Protein AF-T1G8A4-F1 (afdb_monomer)

Foldseek 3Di:
DDDWDPFPDQAAKGKIKDFDDPVVPDQDPVRDDDPDDRMDMDIDHHHHDDVPDDD

Structure (mmCIF, N/CA/C/O backbone):
data_AF-T1G8A4-F1
#
_entry.id   AF-T1G8A4-F1
#
loop_
_atom_site.group_PDB
_atom_site.id
_atom_site.type_symbol
_atom_site.label_atom_id
_atom_site.label_alt_id
_atom_site.label_comp_id
_atom_site.label_asym_id
_atom_site.label_entity_id
_atom_site.label_seq_id
_atom_site.pdbx_PDB_ins_code
_atom_site.Cartn_x
_atom_site.Cartn_y
_atom_site.Cartn_z
_atom_site.occupancy
_atom_site.B_iso_or_equiv
_atom_site.auth_seq_id
_atom_site.auth_comp_id
_atom_site.auth_asym_id
_atom_site.auth_atom_id
_atom_site.pdbx_PDB_model_num
ATOM 1 N N . TRP A 1 1 ? 10.558 -10.981 -5.997 1.00 81.50 1 TRP A N 1
ATOM 2 C CA . TRP A 1 1 ? 9.570 -10.105 -5.333 1.00 81.50 1 TRP A CA 1
ATOM 3 C C . TRP A 1 1 ? 10.171 -9.637 -4.019 1.00 81.50 1 TRP A C 1
ATOM 5 O O . TRP A 1 1 ? 10.761 -10.460 -3.337 1.00 81.50 1 TRP A O 1
ATOM 15 N N . SER A 1 2 ? 10.043 -8.357 -3.685 1.00 85.56 2 SER A N 1
ATOM 16 C CA . SER A 1 2 ? 10.345 -7.784 -2.379 1.00 85.56 2 SER A CA 1
ATOM 17 C C . SER A 1 2 ? 9.347 -8.280 -1.336 1.00 85.56 2 SER A C 1
ATOM 19 O O . SER A 1 2 ? 8.278 -8.812 -1.672 1.00 85.56 2 SER A O 1
ATOM 21 N N . SER A 1 3 ? 9.662 -8.027 -0.069 1.00 92.50 3 SER A N 1
ATOM 22 C CA . SER A 1 3 ? 8.681 -8.091 1.009 1.00 92.50 3 SER A CA 1
ATOM 23 C C . SER A 1 3 ? 7.481 -7.188 0.713 1.00 92.50 3 SE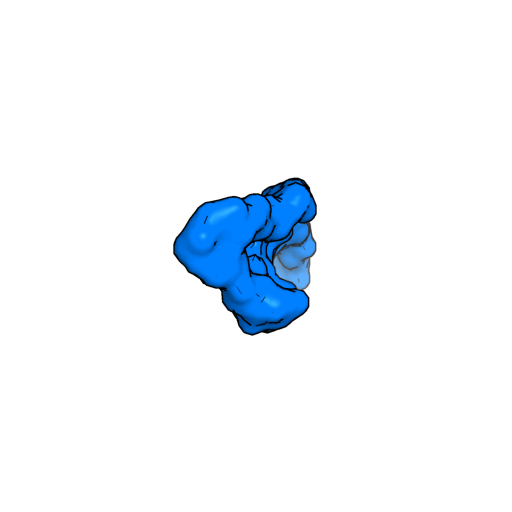R A C 1
ATOM 25 O O . SER A 1 3 ? 7.582 -6.202 -0.028 1.00 92.50 3 SER A O 1
ATOM 27 N N . TRP A 1 4 ? 6.335 -7.564 1.277 1.00 93.44 4 TRP A N 1
ATOM 28 C CA . TRP A 1 4 ? 5.141 -6.726 1.284 1.00 93.44 4 TRP A CA 1
ATOM 29 C C . TRP A 1 4 ? 5.406 -5.465 2.105 1.00 93.44 4 TRP A C 1
ATOM 31 O O . TRP A 1 4 ? 6.032 -5.537 3.161 1.00 93.44 4 TRP A O 1
ATOM 41 N N . THR A 1 5 ? 4.934 -4.319 1.624 1.00 95.12 5 THR A N 1
ATOM 42 C CA . THR A 1 5 ? 4.903 -3.091 2.414 1.00 95.12 5 THR A CA 1
ATOM 43 C C . THR A 1 5 ? 3.961 -3.273 3.605 1.00 95.12 5 THR A C 1
ATOM 45 O O . THR A 1 5 ? 3.068 -4.127 3.555 1.00 95.12 5 THR A O 1
ATOM 48 N N . PRO A 1 6 ? 4.084 -2.446 4.651 1.00 94.88 6 PRO A N 1
ATOM 49 C CA . PRO A 1 6 ? 3.033 -2.325 5.653 1.00 94.88 6 PRO A CA 1
ATOM 50 C C . PRO A 1 6 ? 1.660 -2.100 5.002 1.00 94.88 6 PRO A C 1
ATOM 52 O O . PRO A 1 6 ? 1.571 -1.611 3.865 1.00 94.88 6 PRO A O 1
ATOM 55 N N . CYS A 1 7 ? 0.600 -2.505 5.703 1.00 95.31 7 CYS A N 1
ATOM 56 C CA . CYS A 1 7 ? -0.758 -2.211 5.270 1.00 95.31 7 CYS A CA 1
ATOM 57 C C . CYS A 1 7 ? -0.940 -0.687 5.191 1.00 95.31 7 CYS A C 1
ATOM 59 O O . CYS A 1 7 ? -0.375 0.054 5.992 1.00 95.31 7 CYS A O 1
ATOM 61 N N . SER A 1 8 ? -1.701 -0.207 4.207 1.00 95.44 8 SER A N 1
ATOM 62 C CA . SER A 1 8 ? -1.969 1.228 4.034 1.00 95.44 8 SER A CA 1
ATOM 63 C C . SER A 1 8 ? -2.740 1.843 5.200 1.00 95.44 8 SER A C 1
ATOM 65 O O . SER A 1 8 ? -2.827 3.060 5.287 1.00 95.44 8 SER A O 1
ATOM 67 N N . VAL A 1 9 ? -3.317 0.993 6.046 1.00 93.56 9 VAL A N 1
ATOM 68 C CA . VAL A 1 9 ? -4.131 1.341 7.202 1.00 93.56 9 VAL A CA 1
ATOM 69 C C . VAL A 1 9 ? -3.531 0.684 8.435 1.00 93.56 9 VAL A C 1
ATOM 71 O O . VAL A 1 9 ? -2.853 -0.338 8.328 1.00 93.56 9 VAL A O 1
ATOM 74 N N . THR A 1 10 ? -3.804 1.249 9.602 1.00 92.56 10 THR A N 1
ATOM 75 C CA . THR A 1 10 ? -3.451 0.662 10.905 1.00 92.56 10 THR A CA 1
ATOM 76 C C . THR A 1 10 ? -4.633 -0.062 11.556 1.00 92.56 10 THR A C 1
ATOM 78 O O . THR A 1 10 ? -4.461 -0.747 12.564 1.00 92.56 10 THR A O 1
ATOM 81 N N . CYS A 1 11 ? -5.833 0.079 10.988 1.00 93.06 11 CYS A N 1
ATOM 82 C CA . CYS A 1 11 ? -7.049 -0.614 11.385 1.00 93.06 11 CYS A CA 1
ATOM 83 C C . CYS A 1 11 ? -7.952 -0.844 10.160 1.00 93.06 11 CYS A C 1
ATOM 85 O O . CYS A 1 11 ? -7.853 -0.139 9.162 1.00 93.06 11 CYS A O 1
ATOM 87 N N . GLY A 1 12 ? -8.852 -1.822 10.220 1.00 92.62 12 GLY A N 1
ATOM 88 C CA . GLY A 1 12 ? -9.811 -2.105 9.157 1.00 92.62 12 GLY A CA 1
ATOM 89 C C . GLY A 1 12 ? -9.178 -2.749 7.922 1.00 92.62 12 GLY A C 1
ATOM 90 O O . GLY A 1 12 ? -8.158 -3.436 7.994 1.00 92.62 12 GLY A O 1
ATOM 91 N N . GLN A 1 13 ? -9.829 -2.582 6.769 1.00 94.69 13 GLN A N 1
ATOM 92 C CA . GLN A 1 13 ? -9.363 -3.152 5.508 1.00 94.69 13 GLN A CA 1
ATOM 93 C C . GLN A 1 13 ? -8.519 -2.135 4.739 1.00 94.69 13 GLN A C 1
ATOM 95 O O . GLN A 1 13 ? -9.021 -1.093 4.324 1.00 94.69 13 GLN A O 1
ATOM 100 N N . GLY A 1 14 ? -7.277 -2.502 4.439 1.00 95.00 14 GLY A N 1
ATOM 101 C CA . GLY A 1 14 ? -6.366 -1.698 3.637 1.00 95.00 14 GLY A CA 1
ATOM 102 C C . GLY A 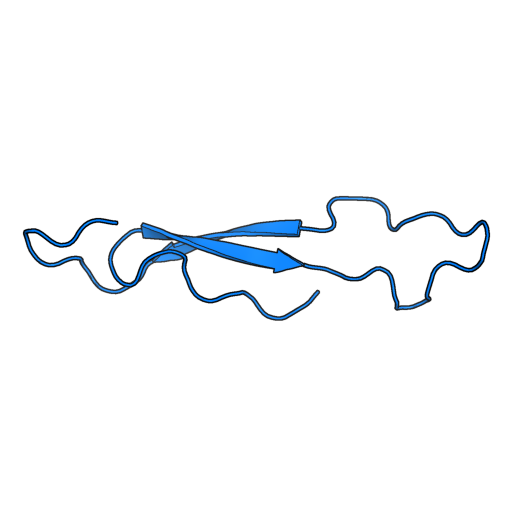1 14 ? -5.780 -2.442 2.450 1.00 95.00 14 GLY A C 1
ATOM 103 O O . GLY A 1 14 ? -6.262 -3.494 2.008 1.00 95.00 14 GLY A O 1
ATOM 104 N N . TRP A 1 15 ? -4.689 -1.883 1.939 1.00 95.69 15 TRP A N 1
ATOM 105 C CA . TRP A 1 15 ? -3.925 -2.445 0.838 1.00 95.69 15 TRP A CA 1
ATOM 106 C C . TRP A 1 15 ? -2.447 -2.549 1.180 1.00 95.69 15 TRP A C 1
ATOM 108 O O . TRP A 1 15 ? -1.873 -1.659 1.796 1.00 95.69 15 TRP A O 1
ATOM 118 N N . THR A 1 16 ? -1.817 -3.625 0.724 1.00 96.12 16 THR A N 1
ATOM 119 C CA . THR A 1 16 ? -0.366 -3.793 0.787 1.00 96.12 16 THR A CA 1
ATOM 120 C C . THR A 1 16 ? 0.180 -4.147 -0.586 1.00 96.12 16 THR A C 1
ATOM 122 O O . THR A 1 16 ? -0.478 -4.807 -1.406 1.00 96.12 16 THR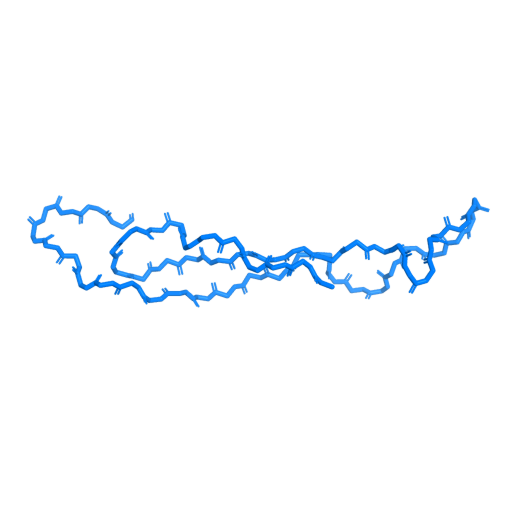 A O 1
ATOM 125 N N . ASN A 1 17 ? 1.400 -3.680 -0.836 1.00 94.94 17 ASN A N 1
ATOM 126 C CA . ASN A 1 17 ? 2.038 -3.707 -2.132 1.00 94.94 17 ASN A CA 1
ATOM 127 C C . ASN A 1 17 ? 3.352 -4.477 -2.015 1.00 94.94 17 ASN A C 1
ATOM 129 O O . ASN A 1 17 ? 4.044 -4.389 -1.008 1.00 94.94 17 ASN A O 1
ATOM 133 N N . ARG A 1 18 ? 3.751 -5.201 -3.053 1.00 93.44 18 ARG A N 1
ATOM 134 C CA . ARG A 1 18 ? 5.136 -5.661 -3.191 1.00 93.44 18 ARG A CA 1
ATOM 135 C C . ARG A 1 18 ? 5.591 -5.454 -4.613 1.00 93.44 18 ARG A C 1
ATOM 137 O O . ARG A 1 18 ? 4.789 -5.547 -5.544 1.00 93.44 18 ARG A O 1
ATOM 144 N N . LYS A 1 19 ? 6.877 -5.188 -4.780 1.00 88.69 19 LYS A N 1
ATOM 145 C CA . LYS A 1 19 ? 7.476 -4.981 -6.094 1.00 88.69 19 LYS A CA 1
ATOM 146 C C . LYS A 1 19 ? 8.348 -6.174 -6.435 1.00 88.69 19 LYS A C 1
ATOM 148 O O . LYS A 1 19 ? 8.812 -6.878 -5.547 1.00 88.69 19 LYS A O 1
ATOM 153 N N . ARG A 1 20 ? 8.577 -6.469 -7.701 1.00 85.81 20 ARG A N 1
ATOM 154 C CA . ARG A 1 20 ? 9.688 -7.333 -8.109 1.00 85.81 20 ARG A CA 1
ATOM 155 C C . ARG A 1 20 ? 10.619 -6.503 -8.958 1.00 85.81 20 ARG A C 1
ATOM 157 O O . ARG A 1 20 ? 10.170 -5.833 -9.877 1.00 85.81 20 ARG A O 1
ATOM 164 N N . SER A 1 21 ? 11.899 -6.588 -8.649 1.00 75.94 21 SER A N 1
ATOM 165 C CA . SER A 1 21 ? 12.921 -6.078 -9.539 1.00 75.94 21 SER A CA 1
ATOM 166 C C . SER A 1 21 ? 13.308 -7.176 -10.520 1.00 75.94 21 SER A C 1
ATOM 168 O O . SER A 1 21 ? 13.381 -8.355 -10.155 1.00 75.94 21 SER A O 1
ATOM 170 N N . CYS A 1 22 ? 13.513 -6.788 -11.771 1.00 71.25 22 CYS A N 1
ATOM 171 C CA . CYS A 1 22 ? 13.956 -7.662 -12.848 1.00 71.25 22 CYS A CA 1
ATOM 172 C C . CYS A 1 22 ? 15.469 -7.835 -12.817 1.00 71.25 22 CYS A C 1
ATOM 174 O O . CYS A 1 22 ? 16.130 -7.577 -13.805 1.00 71.25 22 CYS A O 1
ATOM 176 N N . ASP A 1 23 ? 16.017 -8.228 -11.670 1.00 69.56 23 ASP A N 1
ATOM 177 C CA . ASP A 1 23 ? 17.467 -8.202 -11.452 1.00 69.56 23 ASP A CA 1
ATOM 178 C C . ASP A 1 23 ? 18.097 -9.600 -11.411 1.00 69.56 23 ASP A C 1
ATOM 180 O O . ASP A 1 23 ? 19.275 -9.734 -11.090 1.00 69.56 23 ASP A O 1
ATOM 184 N N . ASN A 1 24 ? 17.331 -10.652 -11.723 1.00 63.97 24 ASN A N 1
ATOM 185 C CA . ASN A 1 24 ? 17.797 -12.037 -11.649 1.00 63.97 24 ASN A CA 1
ATOM 186 C C . ASN A 1 24 ? 17.359 -12.862 -12.878 1.00 63.97 24 ASN A C 1
ATOM 188 O O . ASN A 1 24 ? 16.390 -13.623 -12.772 1.00 63.97 24 ASN A O 1
ATOM 192 N N . PRO A 1 25 ? 18.034 -12.721 -14.037 1.00 65.81 25 PRO A N 1
ATOM 193 C CA . PRO A 1 25 ? 19.208 -11.874 -14.299 1.00 65.81 25 PRO A CA 1
ATOM 194 C C . PRO A 1 25 ? 18.830 -10.411 -14.587 1.00 65.81 25 PRO A C 1
ATOM 196 O O . PRO A 1 25 ? 17.720 -10.135 -15.042 1.00 65.81 25 PRO A O 1
ATOM 199 N N . LYS A 1 26 ? 19.747 -9.470 -14.323 1.00 64.00 26 LYS A N 1
ATOM 200 C CA . LYS A 1 26 ? 19.580 -8.069 -14.743 1.00 64.00 26 LYS A CA 1
ATOM 201 C C . LYS A 1 26 ? 19.445 -8.023 -16.270 1.00 64.00 26 LYS A C 1
ATOM 203 O O . LYS A 1 26 ? 20.236 -8.693 -16.935 1.00 64.00 26 LYS A O 1
ATOM 208 N N . PRO A 1 27 ? 18.493 -7.265 -16.846 1.00 63.62 27 PRO A N 1
ATOM 209 C CA . PRO A 1 27 ? 18.461 -7.068 -18.283 1.00 63.62 27 PRO A CA 1
ATOM 210 C C . PRO A 1 27 ? 19.766 -6.385 -18.688 1.00 63.62 27 PRO A C 1
ATOM 212 O O . PRO A 1 27 ? 20.094 -5.305 -18.196 1.00 63.62 27 PRO A O 1
ATOM 215 N N . GLU A 1 28 ? 20.531 -7.037 -19.559 1.00 67.88 28 GLU A N 1
ATOM 216 C CA . GLU A 1 28 ? 21.654 -6.390 -20.230 1.00 67.88 28 GLU A CA 1
ATOM 217 C C . GLU A 1 28 ? 21.128 -5.280 -21.150 1.00 67.88 28 GLU A C 1
ATOM 219 O O . GLU A 1 28 ? 19.923 -5.173 -21.388 1.00 67.88 28 GLU A O 1
ATOM 224 N N . VAL A 1 29 ? 22.002 -4.415 -21.662 1.00 56.97 29 VAL A N 1
ATOM 225 C CA . VAL A 1 29 ? 21.605 -3.377 -22.625 1.00 56.97 29 VAL A CA 1
ATOM 226 C C . VAL A 1 29 ? 20.991 -4.063 -23.858 1.00 56.97 29 VAL A C 1
ATOM 228 O O . V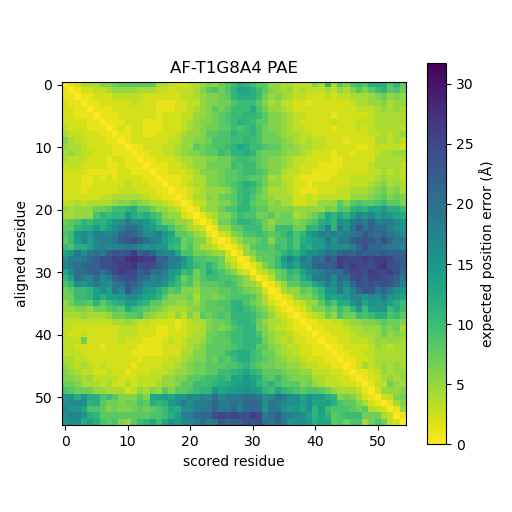AL A 1 29 ? 21.700 -4.694 -24.632 1.00 56.97 29 VAL A O 1
ATOM 231 N N . GLY A 1 30 ? 19.661 -3.983 -24.003 1.00 61.00 30 GLY A N 1
ATOM 232 C CA . GLY A 1 30 ? 18.878 -4.713 -25.019 1.00 61.00 30 GLY A CA 1
ATOM 233 C C . GLY A 1 30 ? 18.082 -5.926 -24.501 1.00 61.00 30 GLY A C 1
ATOM 234 O O . GLY A 1 30 ? 17.341 -6.544 -25.263 1.00 61.00 30 GLY A O 1
ATOM 235 N N . GLY A 1 31 ? 18.188 -6.261 -23.214 1.00 59.06 31 GLY A N 1
ATOM 236 C CA . GLY A 1 31 ? 17.421 -7.312 -22.549 1.00 59.06 31 GLY A CA 1
ATOM 237 C C . GLY A 1 31 ? 15.958 -6.921 -22.332 1.00 59.06 31 GLY A C 1
ATOM 238 O O . GLY A 1 31 ? 15.638 -5.792 -21.961 1.00 59.06 31 GLY A O 1
ATOM 239 N N . MET A 1 32 ? 15.042 -7.864 -22.554 1.00 59.00 32 MET A N 1
ATOM 240 C CA . MET A 1 32 ? 13.611 -7.635 -22.350 1.00 59.00 32 MET A CA 1
ATOM 241 C C . MET A 1 32 ? 13.298 -7.434 -20.860 1.00 59.00 32 MET A C 1
ATOM 243 O O . MET A 1 32 ? 13.675 -8.256 -20.024 1.00 59.00 32 MET A O 1
ATOM 247 N N . PHE A 1 33 ? 12.551 -6.375 -20.524 1.00 65.50 33 PHE A N 1
ATOM 248 C CA . PHE A 1 33 ? 11.935 -6.225 -19.199 1.00 65.50 33 PHE A CA 1
ATOM 249 C C . PHE A 1 33 ? 11.133 -7.488 -18.848 1.00 65.50 33 PHE A C 1
ATOM 251 O O . PHE A 1 33 ? 10.522 -8.095 -19.735 1.00 65.50 33 PHE A O 1
ATOM 258 N N . CYS A 1 34 ? 11.097 -7.900 -17.570 1.00 69.88 34 CYS A N 1
ATOM 259 C CA . CYS A 1 34 ? 10.340 -9.102 -17.212 1.00 69.88 34 CYS A CA 1
ATOM 260 C C . CYS A 1 34 ? 8.891 -8.971 -17.666 1.00 69.88 34 CYS A C 1
ATOM 262 O O . CYS A 1 34 ? 8.214 -7.982 -17.383 1.00 69.88 34 CYS A O 1
ATOM 264 N N . ARG A 1 35 ? 8.378 -10.029 -18.288 1.00 72.25 35 ARG A N 1
ATOM 265 C CA . ARG A 1 35 ? 6.971 -10.091 -18.669 1.00 72.25 35 ARG A CA 1
ATOM 266 C C . ARG A 1 35 ? 6.070 -10.056 -17.430 1.00 72.25 35 ARG A C 1
ATOM 268 O O . ARG A 1 35 ? 6.262 -10.818 -16.477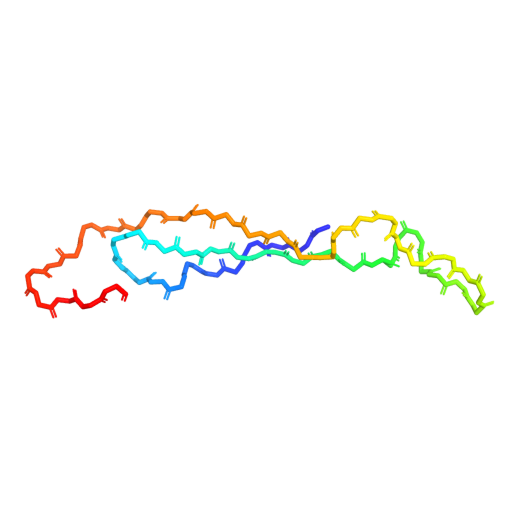 1.00 72.25 35 ARG A O 1
ATOM 275 N N . GLY A 1 36 ? 5.049 -9.201 -17.469 1.00 73.62 36 GLY A N 1
ATOM 276 C CA . GLY A 1 36 ? 4.016 -9.057 -16.436 1.00 73.62 36 GLY A CA 1
ATOM 277 C C . GLY A 1 36 ? 4.289 -7.936 -15.427 1.00 73.62 36 GLY A C 1
ATOM 278 O O . GLY A 1 36 ? 5.378 -7.378 -15.386 1.00 73.62 36 GLY A O 1
ATOM 279 N N . ARG A 1 37 ? 3.306 -7.634 -14.569 1.00 77.56 37 ARG A N 1
ATOM 280 C CA . ARG A 1 37 ? 3.368 -6.492 -13.638 1.00 77.56 37 ARG A CA 1
ATOM 281 C C . ARG A 1 37 ? 4.560 -6.579 -12.681 1.00 77.56 37 ARG A C 1
ATOM 283 O O . ARG A 1 37 ? 4.829 -7.628 -12.094 1.00 77.56 37 ARG A O 1
ATOM 290 N N . ASP A 1 38 ? 5.255 -5.468 -12.515 1.00 84.12 38 ASP A N 1
ATOM 291 C CA . ASP A 1 38 ? 6.337 -5.256 -11.553 1.00 84.12 38 ASP A CA 1
ATOM 292 C C . ASP A 1 38 ? 5.799 -5.002 -10.135 1.00 84.12 38 ASP A C 1
ATOM 294 O O . ASP A 1 38 ? 6.486 -5.289 -9.157 1.00 84.12 38 ASP A O 1
ATOM 298 N N . VAL A 1 39 ? 4.539 -4.567 -10.017 1.00 87.94 39 VAL A N 1
ATOM 299 C CA . VAL A 1 39 ? 3.840 -4.365 -8.741 1.00 87.94 39 VAL A CA 1
ATOM 300 C C . VAL A 1 39 ? 2.704 -5.369 -8.561 1.00 87.94 39 VAL A C 1
ATOM 302 O O . VAL A 1 39 ? 1.868 -5.577 -9.444 1.00 87.94 39 VAL A O 1
ATOM 305 N N . GLN A 1 40 ? 2.630 -5.948 -7.367 1.00 91.69 40 GLN A N 1
ATOM 306 C CA . GLN A 1 40 ? 1.468 -6.678 -6.876 1.00 91.69 40 GLN A CA 1
ATOM 307 C C . GLN A 1 40 ? 0.814 -5.913 -5.732 1.00 91.69 40 GLN A C 1
ATOM 309 O O . GLN A 1 40 ? 1.502 -5.396 -4.856 1.00 91.69 40 GLN A O 1
ATOM 314 N N . LYS A 1 41 ? -0.520 -5.885 -5.740 1.00 94.62 41 LYS A N 1
ATOM 315 C CA . LYS A 1 41 ? -1.361 -5.259 -4.720 1.00 94.62 41 LYS A CA 1
ATOM 316 C C . LYS A 1 41 ? -2.339 -6.301 -4.188 1.00 94.62 41 LYS A C 1
ATOM 318 O O . LYS A 1 41 ? -2.977 -6.991 -4.983 1.00 94.62 41 LYS A O 1
ATOM 323 N N . LYS A 1 42 ? -2.454 -6.422 -2.867 1.00 95.38 42 LYS A N 1
ATOM 324 C CA . LYS A 1 42 ? -3.430 -7.303 -2.207 1.00 95.38 42 LYS A CA 1
ATOM 325 C C . LYS A 1 42 ? -4.120 -6.576 -1.059 1.00 95.38 42 LYS A C 1
ATOM 327 O O . LYS A 1 42 ? -3.563 -5.626 -0.508 1.00 95.38 42 LYS A O 1
ATOM 332 N N . LYS A 1 43 ? -5.320 -7.035 -0.702 1.00 96.44 43 LYS A N 1
ATOM 333 C CA . LYS A 1 43 ? -6.013 -6.570 0.503 1.00 96.44 43 LYS A CA 1
ATOM 334 C C . LYS A 1 43 ? -5.266 -7.057 1.745 1.00 96.44 43 LYS A C 1
ATOM 336 O O . LYS A 1 43 ? -4.743 -8.174 1.753 1.00 96.44 43 LYS A O 1
ATOM 341 N N . CYS A 1 44 ? -5.226 -6.217 2.764 1.00 95.25 44 CYS A N 1
ATOM 342 C CA . CYS A 1 44 ? -4.807 -6.571 4.116 1.00 95.25 44 CYS A CA 1
ATOM 343 C C . CYS A 1 44 ? -5.919 -6.191 5.091 1.00 95.25 44 CYS A C 1
ATOM 345 O O . CYS A 1 44 ? -6.734 -5.314 4.799 1.00 95.25 44 CYS A O 1
ATOM 347 N N . TYR A 1 45 ? -5.965 -6.902 6.210 1.00 94.31 45 TYR A N 1
ATOM 348 C CA . TYR A 1 45 ? -6.974 -6.741 7.244 1.00 94.31 45 TYR A CA 1
ATOM 349 C C . TYR A 1 45 ? -6.230 -6.557 8.558 1.00 94.31 45 TYR A C 1
ATOM 351 O O . TYR A 1 45 ? -5.583 -7.490 9.031 1.00 94.31 45 TYR A O 1
ATOM 359 N N . GLU A 1 46 ? -6.276 -5.340 9.080 1.00 93.69 46 GLU A N 1
ATOM 360 C CA . GLU A 1 46 ? -5.721 -4.998 10.384 1.00 93.69 46 GLU A CA 1
ATOM 361 C C . GLU A 1 46 ? -6.782 -5.168 11.473 1.00 93.69 46 GLU A C 1
ATOM 363 O O . GLU A 1 46 ? -7.913 -5.603 11.220 1.00 93.69 46 GLU A O 1
ATOM 368 N N . ARG A 1 47 ? -6.416 -4.815 12.708 1.00 93.12 47 ARG A N 1
ATOM 369 C CA . ARG A 1 47 ? -7.356 -4.762 13.833 1.00 93.12 47 ARG A CA 1
ATOM 370 C C . ARG A 1 47 ? -8.615 -3.971 13.467 1.00 93.12 47 ARG A C 1
ATOM 3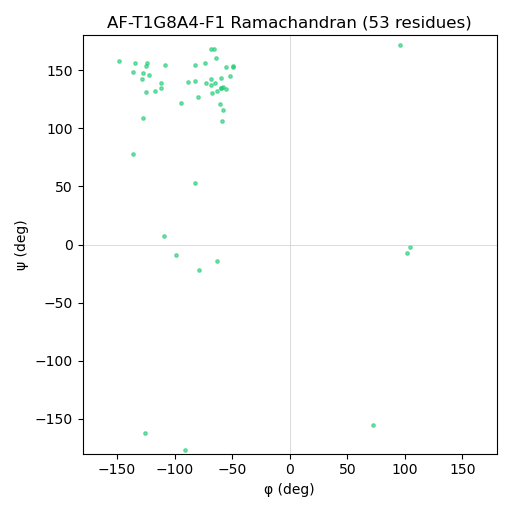72 O O . ARG A 1 47 ? -8.566 -3.051 12.658 1.00 93.12 47 ARG A O 1
ATOM 379 N N . MET A 1 48 ? -9.739 -4.268 14.108 1.00 90.75 48 MET A N 1
ATOM 380 C CA . MET A 1 48 ? -10.954 -3.474 13.918 1.00 90.75 48 MET A CA 1
ATOM 381 C C . MET A 1 48 ? -10.696 -2.000 14.275 1.00 90.75 48 MET A C 1
ATOM 383 O O . MET A 1 48 ? -10.051 -1.712 15.287 1.00 90.75 48 MET A O 1
ATOM 387 N N . CYS A 1 49 ? -11.182 -1.080 13.440 1.00 91.81 49 CYS A N 1
ATOM 388 C CA . CYS A 1 49 ? -11.129 0.347 13.743 1.00 91.81 49 CYS A CA 1
ATOM 389 C C . CYS A 1 49 ? -12.051 0.665 14.914 1.00 91.81 49 CYS A 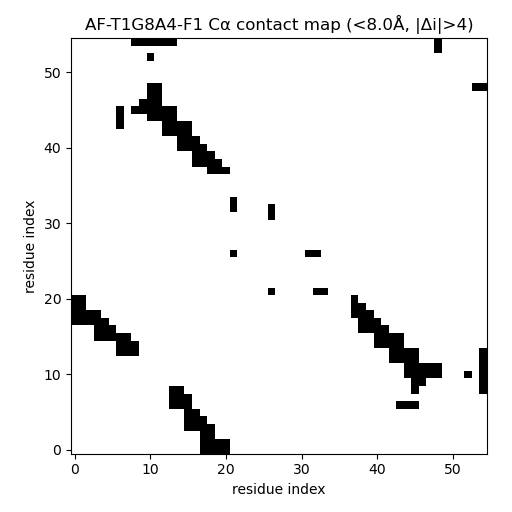C 1
ATOM 391 O O . CYS A 1 49 ? -13.183 0.172 14.972 1.00 91.81 49 CYS A O 1
ATOM 393 N N . LEU A 1 50 ? -11.570 1.494 15.838 1.00 90.19 50 LEU A N 1
ATOM 394 C CA . LEU A 1 50 ? -12.428 2.066 16.863 1.00 90.19 50 LEU A CA 1
ATOM 395 C C . LEU A 1 50 ? -13.317 3.136 16.224 1.00 90.19 50 LEU A C 1
ATOM 397 O O . LEU A 1 50 ? -13.001 3.693 15.171 1.00 90.19 50 LEU A O 1
ATOM 401 N N . HIS A 1 51 ? -14.457 3.407 16.851 1.00 83.06 51 HIS A N 1
ATOM 402 C CA . HIS A 1 51 ? -15.396 4.403 16.353 1.00 83.06 51 HIS A CA 1
ATOM 403 C C . HIS A 1 51 ? -14.695 5.769 16.239 1.00 83.06 51 HIS A C 1
ATOM 405 O O . HIS A 1 51 ? -14.250 6.317 17.245 1.00 83.06 51 HIS A O 1
ATOM 411 N N . GLY A 1 52 ? -14.574 6.291 15.015 1.00 80.00 52 GLY A N 1
ATOM 412 C CA . GLY A 1 52 ? -13.884 7.552 14.720 1.00 80.00 52 GLY A CA 1
ATOM 413 C C . GLY A 1 52 ? -12.466 7.423 14.144 1.00 80.00 52 GLY A C 1
ATOM 414 O O . GLY A 1 52 ? -11.916 8.434 13.714 1.00 80.00 52 GLY A O 1
ATOM 415 N N . GLU A 1 53 ? -11.877 6.223 14.068 1.00 78.19 53 GLU A N 1
ATOM 416 C CA . GLU A 1 53 ? -10.653 5.998 13.282 1.00 78.19 53 GLU A CA 1
ATOM 417 C C . GLU A 1 53 ? -11.007 5.842 11.793 1.00 78.19 53 GLU A C 1
ATOM 419 O O . GLU 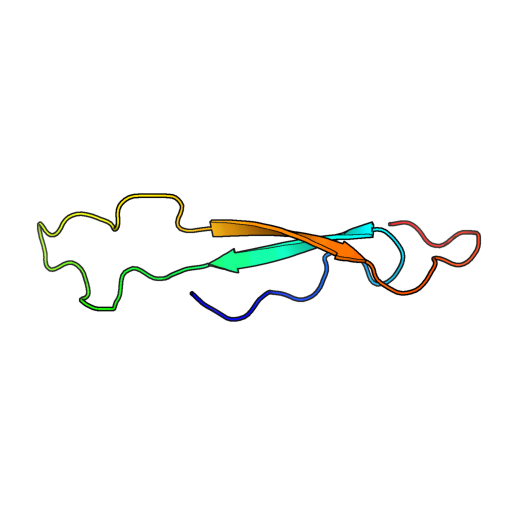A 1 53 ? -11.866 5.037 11.427 1.00 78.19 53 GLU A O 1
ATOM 424 N N . MET A 1 54 ? -10.359 6.628 10.929 1.00 67.94 54 MET A N 1
ATOM 425 C CA . MET A 1 54 ? -10.503 6.508 9.475 1.00 67.94 54 MET A CA 1
ATOM 426 C C . MET A 1 54 ? -9.595 5.396 8.935 1.00 67.94 54 MET A C 1
ATOM 428 O O . MET A 1 54 ? -8.458 5.252 9.384 1.00 67.94 54 MET A O 1
ATOM 432 N N . VAL A 1 55 ? -10.115 4.640 7.961 1.00 70.12 55 VAL A N 1
ATOM 433 C CA . VAL A 1 55 ? -9.350 3.715 7.103 1.00 70.12 55 VAL A CA 1
ATOM 434 C C . VAL A 1 55 ? -8.609 4.463 6.005 1.00 70.12 55 VAL A C 1
ATOM 436 O O . VAL A 1 55 ? -9.180 5.427 5.451 1.00 70.12 55 VAL A O 1
#

Secondary structure (DSSP, 8-state):
-PPPPPPS-SSSEEEEEEE--S-TTPPPTTPPPPSS-SEEEEEEE-SPPPTT---

Organism: Helobdella robusta (NCBI:txid6412)

Radius of gyration: 16.42 Å; Cα contacts (8 Å, |Δi|>4): 86; chains: 1; bounding box: 37×20×42 Å

Solvent-accessible surface area (backbone atoms only — not comparable to full-atom values): 3461 Å² total; per-residue (Å²): 106,55,72,69,49,72,52,75,33,86,22,32,75,30,42,27,40,29,44,39,78,61,61,88,70,56,57,54,99,89,46,75,74,66,88,70,81,49,67,49,76,45,81,38,76,48,54,80,57,56,95,87,60,83,105

InterPro domains:
  IPR000884 Thrombospondin type-1 (TSP1) repeat [PF00090] (1-49)
  IPR000884 Thrombospondin type-1 (TSP1) repeat [PS50092] (1-50)
  IPR000884 Thrombospondin type-1 (TSP1) repeat [SM00209] (1-50)
  IPR036383 Thrombospondin type-1 repeat superfamily [G3DSA:2.20.100.10] (1-49)
  IPR036383 Thrombospondin type-1 repeat superfamily [SSF82895] (1-49)
  IPR038877 Thrombospondin type-1 domain-containing protein 1 [PTHR16311] (1-51)

Mean predicted aligned error: 7.64 Å

Sequence (55 aa):
WSSWTPCSVTCGQGWTNRKRSCDNPKPEVGGMFCRGRDVQKKKCYERMCLHGEMV

pLDDT: mean 83.01, std 12.65, range [56.97, 96.44]

Nearest PDB structures (foldseek):
  1lsl-assembly1_A  TM=8.027E-01  e=1.390E-03  Homo sapiens
  6ool-as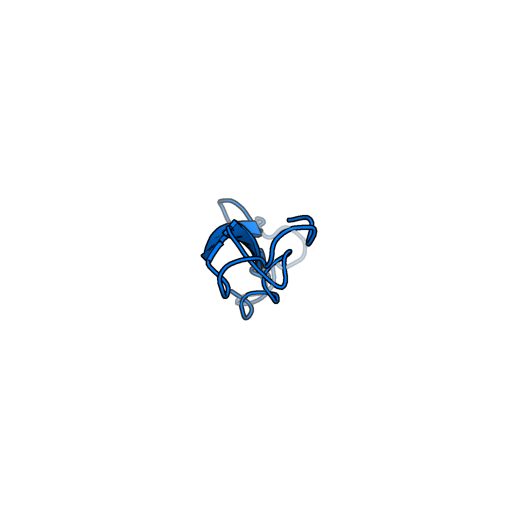sembly1_A  TM=7.574E-01  e=1.390E-03  Mus musculus
  6s08-assembly1_A  TM=8.315E-01  e=6.925E-03  Homo sapiens
  6rus-assembly2_B  TM=7.703E-01  e=3.972E-03  Homo sapiens
  7noz-assembly1_D  TM=7.199E-01  e=1.545E-02  Homo sapiens